Protein AF-A0AA39C7Q5-F1 (afdb_monomer)

Sequence (151 aa):
MAWGSLQQSSHVDDSNNHLGFDYPIVENNNNSVDTRLSSEEYQYPYCIKNSSDVFLMNLAQFFLKLEFKFSLSASTVQYIATEISKMTQKNEEILKQNLSMHLEQCSISADVIKDIIDASLENNLFNNIENTLGTSFRRRNFFEKNFPYVN

Solvent-accessible surface area (backbone atoms only — not comparable to full-atom values): 9855 Å² total; per-residue (Å²): 134,84,92,84,88,83,84,90,83,92,83,82,85,85,77,85,85,90,80,89,76,90,72,86,82,80,78,89,77,91,85,88,80,87,89,78,79,84,78,77,74,80,77,67,91,68,81,82,82,49,72,54,55,52,50,51,50,52,53,49,52,48,56,50,42,42,40,68,76,65,67,40,52,70,69,56,52,40,51,51,50,47,52,53,54,50,52,51,54,53,50,50,52,53,49,51,50,55,51,47,56,52,42,50,74,69,71,51,54,70,69,60,50,49,52,53,51,52,64,73,50,72,78,49,68,66,75,52,40,62,82,47,49,50,40,69,68,38,36,49,56,47,41,59,73,75,38,80,84,72,126

Radius of gyration: 29.21 Å; Cα contacts (8 Å, |Δi|>4): 57; chains: 1; bounding box: 88×45×60 Å

Secondary structure (DSSP, 8-state):
--------------------------------------------S-----HHHHHHHHHHHHHHHHHHTS---HHHHHHHHHHHHHHHHHHHHHHHHHHHHHHHHTT--HHHHHHHHHHHHTT-TTTTHHHHHSSHHHHHHHHHHH-TT--

Organism: Microctonus hyperodae (NCBI:txid165561)

Mean predicted aligned error: 16.04 Å

Foldseek 3Di:
DDDDDDDDDDDDDPDDDDDDDDDDDDDDDDDDDDDDDPPPPPPDVDPCPDPLVVVLVVVLVVLVCCCPVVVDDLVVSLVVLQVVLVVVVVVLVVVLVVQLVVVVVVVDDPVVSVVVSCVVCVPPSSPCCCVQPNHSVSSVVNCVVPPVPPD

pLDDT: mean 73.43, std 24.2, range [32.12, 97.44]

Structure (mmCIF, N/CA/C/O backbone):
data_AF-A0AA39C7Q5-F1
#
_entry.id   AF-A0AA39C7Q5-F1
#
loop_
_atom_site.group_PDB
_atom_site.id
_atom_site.type_symbol
_atom_site.label_atom_id
_atom_site.label_alt_id
_atom_site.label_comp_id
_atom_site.label_asym_id
_atom_site.label_entity_id
_atom_site.label_seq_id
_atom_site.pdbx_PDB_ins_code
_atom_site.Cartn_x
_atom_site.Cartn_y
_atom_site.Cartn_z
_atom_site.occupancy
_atom_site.B_iso_or_equiv
_atom_site.auth_seq_id
_atom_site.auth_comp_id
_atom_site.auth_asym_id
_atom_site.auth_atom_id
_atom_site.pdbx_PDB_model_num
ATOM 1 N N . MET A 1 1 ? 72.488 8.233 1.740 1.00 35.28 1 MET A N 1
ATOM 2 C CA . MET A 1 1 ? 73.287 7.648 2.840 1.00 35.28 1 MET A CA 1
ATOM 3 C C . MET A 1 1 ? 73.066 8.484 4.093 1.00 35.28 1 MET A C 1
ATOM 5 O O . MET A 1 1 ? 73.001 9.693 3.937 1.00 35.28 1 MET A O 1
ATOM 9 N N . ALA A 1 2 ? 73.000 7.822 5.259 1.00 32.56 2 ALA A N 1
ATOM 10 C CA . ALA A 1 2 ? 72.988 8.344 6.644 1.00 32.56 2 ALA A CA 1
ATOM 11 C C . ALA A 1 2 ? 71.757 9.183 7.064 1.00 32.56 2 ALA A C 1
ATOM 13 O O . ALA A 1 2 ? 71.496 10.226 6.484 1.00 32.56 2 ALA A O 1
ATOM 14 N N . TRP A 1 3 ? 70.846 8.679 7.911 1.00 35.97 3 TRP A N 1
AT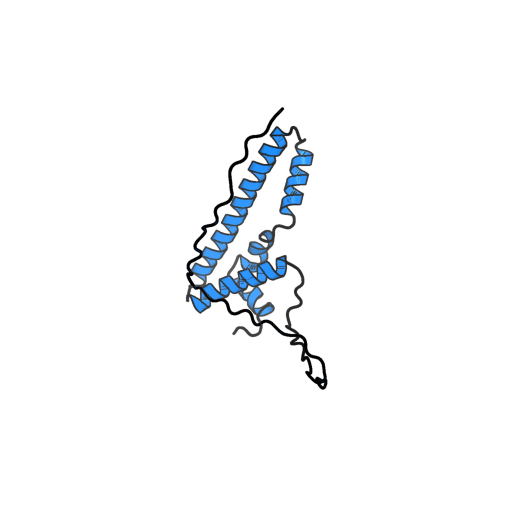OM 15 C CA . TRP A 1 3 ? 70.921 8.390 9.366 1.00 35.97 3 TRP A CA 1
ATOM 16 C C . TRP A 1 3 ? 71.069 9.643 10.241 1.00 35.97 3 TRP A C 1
ATOM 18 O O . TRP A 1 3 ? 72.119 10.276 10.259 1.00 35.97 3 TRP A O 1
ATOM 28 N N . GLY A 1 4 ? 70.025 9.923 11.027 1.00 32.28 4 GLY A N 1
ATOM 29 C CA . GLY A 1 4 ? 70.021 10.861 12.148 1.00 32.28 4 GLY A CA 1
ATOM 30 C C . GLY A 1 4 ? 68.918 10.473 13.136 1.00 32.28 4 GLY A C 1
ATOM 31 O O . GLY A 1 4 ? 67.756 10.804 12.928 1.00 32.28 4 GLY A O 1
ATOM 32 N N . SER A 1 5 ? 69.286 9.700 14.159 1.00 43.12 5 SER A N 1
ATOM 33 C CA . SER A 1 5 ? 68.426 9.222 15.251 1.00 43.12 5 SER A CA 1
ATOM 34 C C . SER A 1 5 ? 68.126 10.316 16.278 1.00 43.12 5 SER A C 1
ATOM 36 O O . SER A 1 5 ? 69.028 11.082 16.603 1.00 43.12 5 SER A O 1
ATOM 38 N N . LEU A 1 6 ? 66.938 10.296 16.900 1.00 35.78 6 LEU A N 1
ATOM 39 C CA . LEU A 1 6 ? 66.727 10.850 18.247 1.00 35.78 6 LEU A CA 1
ATOM 40 C C . LEU A 1 6 ? 65.522 10.202 18.967 1.00 35.78 6 LEU A C 1
ATOM 42 O O . LEU A 1 6 ? 64.371 10.441 18.634 1.00 35.78 6 LEU A O 1
ATOM 46 N N . GLN A 1 7 ? 65.888 9.333 19.916 1.00 37.75 7 GLN A N 1
ATOM 47 C CA . GLN A 1 7 ? 65.357 9.056 21.264 1.00 37.75 7 GLN A CA 1
ATOM 48 C C . GLN A 1 7 ? 63.847 8.923 21.569 1.00 37.75 7 GLN A C 1
ATOM 50 O O . GLN A 1 7 ? 63.025 9.791 21.308 1.00 37.75 7 GLN A O 1
ATOM 55 N N . GLN A 1 8 ? 63.557 7.830 22.290 1.00 41.12 8 GLN A N 1
ATOM 56 C CA . GLN A 1 8 ? 62.356 7.556 23.086 1.00 41.12 8 GLN A CA 1
ATOM 57 C C . GLN A 1 8 ? 62.149 8.589 24.207 1.00 41.12 8 GLN A C 1
ATOM 59 O O . GLN A 1 8 ? 63.099 8.931 24.908 1.00 41.12 8 GLN A O 1
ATOM 64 N N . SER A 1 9 ? 60.894 8.961 24.466 1.00 34.66 9 SER A N 1
ATOM 65 C CA . SER A 1 9 ? 60.424 9.285 25.817 1.00 34.66 9 SER A CA 1
ATOM 66 C C . SER A 1 9 ? 58.923 9.018 25.929 1.00 34.66 9 SER A C 1
ATOM 68 O O . SER A 1 9 ? 58.120 9.495 25.131 1.00 34.66 9 SER A O 1
ATOM 70 N N . SER A 1 10 ? 58.585 8.185 26.903 1.00 38.56 10 SER A N 1
ATOM 71 C CA . SER A 1 10 ? 57.261 7.721 27.293 1.00 38.56 10 SER A CA 1
ATOM 72 C C . SER A 1 10 ? 56.551 8.735 28.190 1.00 38.56 10 SER A C 1
ATOM 74 O O . SER A 1 10 ? 57.035 8.999 29.291 1.00 38.56 10 SER A O 1
ATOM 76 N N . HIS A 1 11 ? 55.375 9.217 27.792 1.00 32.31 11 HIS A N 1
ATOM 77 C CA . HIS A 1 11 ? 54.359 9.681 28.741 1.00 32.31 11 HIS A CA 1
ATOM 78 C C . HIS A 1 11 ? 52.996 9.763 28.051 1.00 32.31 11 HIS A C 1
ATOM 80 O O . HIS A 1 11 ? 52.728 10.687 27.288 1.00 32.31 11 HIS A O 1
ATOM 86 N N . VAL A 1 12 ? 52.146 8.773 28.309 1.00 35.69 12 VAL A N 1
ATOM 87 C CA . VAL A 1 12 ? 50.697 8.939 28.207 1.00 35.69 12 VAL A CA 1
ATOM 88 C C . VAL A 1 12 ? 50.155 8.505 29.559 1.00 35.69 12 VAL A C 1
ATOM 90 O O . VAL A 1 12 ? 50.161 7.322 29.893 1.00 35.69 12 VAL A O 1
ATOM 93 N N . ASP A 1 13 ? 49.805 9.506 30.360 1.00 33.44 13 ASP A N 1
ATOM 94 C CA . ASP A 1 13 ? 49.042 9.361 31.590 1.00 33.44 13 ASP A CA 1
ATOM 95 C C . ASP A 1 13 ? 47.607 8.961 31.228 1.00 33.44 13 ASP A C 1
ATOM 97 O O . ASP A 1 13 ? 46.779 9.809 30.894 1.00 33.44 13 ASP A O 1
ATOM 101 N N . ASP A 1 14 ? 47.300 7.669 31.320 1.00 34.44 14 ASP A N 1
ATOM 102 C CA . ASP A 1 14 ? 45.920 7.186 31.337 1.00 34.44 14 ASP A CA 1
ATOM 103 C C . ASP A 1 14 ? 45.382 7.275 32.769 1.00 34.44 14 ASP A C 1
ATOM 105 O O . ASP A 1 14 ? 45.460 6.342 33.570 1.00 34.44 14 ASP A O 1
ATOM 109 N N . SER A 1 15 ? 44.828 8.440 33.103 1.00 38.41 15 SER A N 1
ATOM 110 C CA . SER A 1 15 ? 43.980 8.609 34.282 1.00 38.41 15 SER A CA 1
ATOM 111 C C . SER A 1 15 ? 42.513 8.405 33.906 1.00 38.41 15 SER A C 1
ATOM 113 O O . SER A 1 15 ? 41.870 9.283 33.341 1.00 38.41 15 SER A O 1
ATOM 115 N N . ASN A 1 16 ? 42.022 7.211 34.245 1.00 34.06 16 ASN A N 1
ATOM 116 C CA . ASN A 1 16 ? 40.662 6.853 34.651 1.00 34.06 16 ASN A CA 1
ATOM 117 C C . ASN A 1 16 ? 39.544 7.886 34.416 1.00 34.06 16 ASN A C 1
ATOM 119 O O . ASN A 1 16 ? 39.445 8.882 35.134 1.00 34.06 16 ASN A O 1
ATOM 123 N N . ASN A 1 17 ? 38.543 7.497 33.618 1.00 34.19 17 ASN A N 1
ATOM 124 C CA . ASN A 1 17 ? 37.177 7.645 34.106 1.00 34.19 17 ASN A CA 1
ATOM 125 C C . ASN A 1 17 ? 36.286 6.451 33.748 1.00 34.19 17 ASN A C 1
ATOM 127 O O . ASN A 1 17 ? 36.207 5.978 32.618 1.00 34.19 17 ASN A O 1
ATOM 131 N N . HIS A 1 18 ? 35.669 5.976 34.814 1.00 39.09 18 HIS A N 1
ATOM 132 C CA . HIS A 1 18 ? 34.953 4.740 35.043 1.00 39.09 18 HIS A CA 1
ATOM 133 C C . HIS A 1 18 ? 33.517 4.820 34.509 1.00 39.09 18 HIS A C 1
ATOM 135 O O . HIS A 1 18 ? 32.733 5.639 34.980 1.00 39.09 18 HIS A O 1
ATOM 141 N N . LEU A 1 19 ? 33.150 3.934 33.581 1.00 36.91 19 LEU A N 1
ATOM 142 C CA . LEU A 1 19 ? 31.762 3.513 33.376 1.00 36.91 19 LEU A CA 1
ATOM 143 C C . LEU A 1 19 ? 31.759 1.990 33.232 1.00 36.91 19 LEU A C 1
ATOM 145 O O . LEU A 1 19 ? 32.139 1.441 32.201 1.00 36.91 19 LEU A O 1
ATOM 149 N N . GLY A 1 20 ? 31.417 1.328 34.337 1.00 34.75 20 GLY A N 1
ATOM 150 C CA . GLY A 1 20 ? 31.402 -0.120 34.468 1.00 34.75 20 GLY A CA 1
ATOM 151 C C . GLY A 1 20 ? 30.349 -0.777 33.581 1.00 34.75 20 GLY A C 1
ATOM 152 O O . GLY A 1 20 ? 29.167 -0.446 33.639 1.00 34.75 20 GLY A O 1
ATOM 153 N N . PHE A 1 21 ? 30.800 -1.758 32.810 1.00 34.78 21 PHE A N 1
ATOM 154 C CA . PHE A 1 21 ? 29.986 -2.883 32.379 1.00 34.78 21 PHE A CA 1
ATOM 155 C C . PHE A 1 21 ? 30.730 -4.139 32.826 1.00 34.78 21 PHE A C 1
ATOM 157 O O . PHE A 1 21 ? 31.693 -4.561 32.188 1.00 34.78 21 PHE A O 1
ATOM 164 N N . ASP A 1 22 ? 30.318 -4.683 33.970 1.00 36.62 22 ASP A N 1
ATOM 165 C CA . ASP A 1 22 ? 30.821 -5.950 34.489 1.00 36.62 22 ASP A CA 1
ATOM 166 C C . ASP A 1 22 ? 30.348 -7.083 33.574 1.00 36.62 22 ASP A C 1
ATOM 168 O O . ASP A 1 22 ? 29.200 -7.526 33.636 1.00 36.62 22 ASP A O 1
ATOM 172 N N . TYR A 1 23 ? 31.237 -7.555 32.703 1.00 38.53 23 TYR A N 1
ATOM 173 C CA . TYR A 1 23 ? 31.062 -8.841 32.041 1.00 38.53 23 TYR A CA 1
ATOM 174 C C . TYR A 1 23 ? 31.675 -9.926 32.932 1.00 38.53 23 TYR A C 1
ATOM 176 O O . TYR A 1 23 ? 32.871 -9.853 33.229 1.00 38.53 23 TYR A O 1
ATOM 184 N N . PRO A 1 24 ? 30.910 -10.942 33.368 1.00 40.69 24 PRO A N 1
ATOM 185 C CA . PRO A 1 24 ? 31.478 -12.034 34.139 1.00 40.69 24 PRO A CA 1
ATOM 186 C C . PRO A 1 24 ? 32.390 -12.885 33.246 1.00 40.69 24 PRO A C 1
ATOM 188 O O . PRO A 1 24 ? 31.959 -13.458 32.245 1.00 40.69 24 PRO A O 1
ATOM 191 N N . ILE A 1 25 ? 33.662 -12.975 33.638 1.00 42.06 25 ILE A N 1
ATOM 192 C CA . ILE A 1 25 ? 34.617 -13.962 33.131 1.00 42.06 25 ILE A CA 1
ATOM 193 C C . ILE A 1 25 ? 34.179 -15.318 33.691 1.00 42.06 25 ILE A C 1
ATOM 195 O O . ILE A 1 25 ? 34.286 -15.557 34.892 1.00 42.06 25 ILE A O 1
ATOM 199 N N . VAL A 1 26 ? 33.657 -16.202 32.840 1.00 42.78 26 VAL A N 1
ATOM 200 C CA . VAL A 1 26 ? 33.362 -17.583 33.241 1.00 42.78 26 VAL A CA 1
ATOM 201 C C . VAL A 1 26 ? 34.625 -18.411 33.031 1.00 42.78 26 VAL A C 1
ATOM 203 O O . VAL A 1 26 ? 34.938 -18.829 31.916 1.00 42.78 26 VAL A O 1
ATOM 206 N N . GLU A 1 27 ? 35.369 -18.610 34.118 1.00 33.53 27 GLU A N 1
ATOM 207 C CA . GLU A 1 27 ? 36.431 -19.607 34.195 1.00 33.53 27 GLU A CA 1
ATOM 208 C C . GLU A 1 27 ? 35.848 -21.010 34.001 1.00 33.53 27 GLU A C 1
ATOM 210 O O . GLU A 1 27 ? 34.868 -21.414 34.628 1.00 33.53 27 GLU A O 1
ATOM 215 N N . ASN A 1 28 ? 36.476 -21.752 33.097 1.00 40.16 28 ASN A N 1
ATOM 216 C CA . ASN A 1 28 ? 36.129 -23.118 32.760 1.00 40.16 28 ASN A CA 1
ATOM 217 C C . ASN A 1 28 ? 36.588 -24.057 33.887 1.00 40.16 28 ASN A C 1
ATOM 219 O O . ASN A 1 28 ? 37.791 -24.236 34.072 1.00 40.16 28 ASN A O 1
ATOM 223 N N . ASN A 1 29 ? 35.655 -24.676 34.615 1.00 32.12 29 ASN A N 1
ATOM 224 C CA . ASN A 1 29 ? 35.966 -25.802 35.494 1.00 32.12 29 ASN A CA 1
ATOM 225 C C . ASN A 1 29 ? 34.902 -26.899 35.393 1.00 32.12 29 ASN A C 1
ATOM 227 O O . ASN A 1 29 ? 33.706 -26.682 35.570 1.00 32.12 29 ASN A O 1
ATOM 231 N N . ASN A 1 30 ? 35.394 -28.092 35.071 1.00 38.12 30 ASN A N 1
ATOM 232 C CA . ASN A 1 30 ? 34.637 -29.278 34.712 1.00 38.12 30 ASN A CA 1
ATOM 233 C C . ASN A 1 30 ? 33.941 -29.935 35.917 1.00 38.12 30 ASN A C 1
ATOM 235 O O . ASN A 1 30 ? 34.586 -30.205 36.928 1.00 38.12 30 ASN A O 1
ATOM 239 N N . ASN A 1 31 ? 32.682 -30.328 35.692 1.00 38.78 31 ASN A N 1
ATOM 240 C CA . ASN A 1 31 ? 32.073 -31.641 35.972 1.00 38.78 31 ASN A CA 1
ATOM 241 C C . ASN A 1 31 ? 30.784 -31.666 36.808 1.00 38.78 31 ASN A C 1
ATOM 243 O O . ASN A 1 31 ? 30.730 -31.255 37.961 1.00 38.78 31 ASN A O 1
ATOM 247 N N . SER A 1 32 ? 29.827 -32.380 36.200 1.00 48.72 32 SER A N 1
ATOM 248 C CA . SER A 1 32 ? 28.623 -33.012 36.745 1.00 48.72 32 SER A CA 1
ATOM 249 C C . SER A 1 32 ? 27.400 -32.117 36.939 1.00 48.72 32 SER A C 1
ATOM 251 O O . SER A 1 32 ? 27.126 -31.638 38.035 1.00 48.72 32 SER A O 1
ATOM 253 N N . VAL A 1 33 ? 26.595 -31.987 35.879 1.00 39.03 33 VAL A N 1
ATOM 254 C CA . VAL A 1 33 ? 25.196 -31.555 35.997 1.00 39.03 33 VAL A CA 1
ATOM 255 C C . VAL A 1 33 ? 24.295 -32.691 35.534 1.00 39.03 33 VAL A C 1
ATOM 257 O O . VAL A 1 33 ? 24.272 -33.061 34.359 1.00 39.03 33 VAL A O 1
ATOM 260 N N . ASP A 1 34 ? 23.580 -33.246 36.509 1.00 35.56 34 ASP A N 1
ATOM 261 C CA . ASP A 1 34 ? 22.484 -34.183 36.328 1.00 35.56 34 ASP A CA 1
ATOM 262 C C . ASP A 1 34 ? 21.432 -33.578 35.394 1.00 35.56 34 ASP A C 1
ATOM 264 O O . ASP A 1 34 ? 20.958 -32.452 35.557 1.00 35.56 34 ASP A O 1
ATOM 268 N N . THR A 1 35 ? 21.093 -34.350 34.372 1.00 44.81 35 THR A N 1
ATOM 269 C CA . THR A 1 35 ? 20.160 -33.970 33.320 1.00 44.81 35 THR A CA 1
ATOM 270 C C . THR A 1 35 ? 18.737 -34.114 33.837 1.00 44.81 35 THR A C 1
ATOM 272 O O . THR A 1 35 ? 18.298 -35.237 34.073 1.00 44.81 35 THR A O 1
ATOM 275 N N . ARG A 1 36 ? 18.004 -32.999 33.962 1.00 43.88 36 ARG A N 1
ATOM 276 C CA . ARG A 1 36 ? 16.538 -32.920 33.789 1.00 43.88 36 ARG A CA 1
ATOM 277 C C . ARG A 1 36 ? 16.055 -31.466 33.880 1.00 43.88 36 ARG A C 1
ATOM 279 O O . ARG A 1 36 ? 15.517 -31.037 34.893 1.00 43.88 36 ARG A O 1
ATOM 286 N N . LEU A 1 37 ? 16.199 -30.721 32.785 1.00 39.09 37 LEU A N 1
ATOM 287 C CA . LEU A 1 37 ? 15.226 -29.682 32.449 1.00 39.09 37 LEU A CA 1
ATOM 288 C C . LEU A 1 37 ? 14.343 -30.257 31.344 1.00 39.09 37 LEU A C 1
ATOM 290 O O . LEU A 1 37 ? 14.795 -30.455 30.219 1.00 39.09 37 LEU A O 1
ATOM 294 N N . SER A 1 38 ? 13.096 -30.572 31.691 1.00 44.03 38 SER A N 1
ATOM 295 C CA . SER A 1 38 ? 12.042 -30.755 30.702 1.00 44.03 38 SER A CA 1
ATOM 296 C C . SER A 1 38 ? 11.837 -29.413 30.012 1.00 44.03 38 SER A C 1
ATOM 298 O O . SER A 1 38 ? 11.223 -28.507 30.573 1.00 44.03 38 SER A O 1
ATOM 300 N N . SER A 1 39 ? 12.403 -29.273 28.818 1.00 42.88 39 SER A N 1
ATOM 301 C CA . SER A 1 39 ? 12.064 -28.209 27.884 1.00 42.88 39 SER A CA 1
ATOM 302 C C . SER A 1 39 ? 10.632 -28.445 27.418 1.00 42.88 39 SER A C 1
ATOM 304 O O . SER A 1 39 ? 10.397 -29.107 26.410 1.00 42.88 39 SER A O 1
ATOM 306 N N . GLU A 1 40 ? 9.656 -27.956 28.175 1.00 41.94 40 GLU A N 1
ATOM 307 C CA . GLU A 1 40 ? 8.343 -27.693 27.600 1.00 41.94 40 GLU A CA 1
ATOM 308 C C . GLU A 1 40 ? 8.538 -26.560 26.588 1.00 41.94 40 GLU A C 1
ATOM 310 O O . GLU A 1 40 ? 8.609 -25.379 26.930 1.00 41.94 40 GLU A O 1
ATOM 315 N N . GLU A 1 41 ? 8.733 -26.941 25.325 1.00 39.62 41 GLU A N 1
ATOM 316 C CA . GLU A 1 41 ? 8.631 -26.032 24.195 1.00 39.62 41 GLU A CA 1
ATOM 317 C C . GLU A 1 41 ? 7.225 -25.431 24.224 1.00 39.62 41 GLU A C 1
ATOM 319 O O . GLU A 1 41 ? 6.238 -26.087 23.889 1.00 39.62 41 GLU A O 1
ATOM 324 N N . TYR A 1 42 ? 7.118 -24.173 24.651 1.00 40.31 42 TYR A N 1
ATOM 325 C CA . TYR A 1 42 ? 5.907 -23.393 24.448 1.00 40.31 42 TYR A CA 1
ATOM 326 C C . TYR A 1 42 ? 5.684 -23.264 22.942 1.00 40.31 42 TYR A C 1
ATOM 328 O O . TYR A 1 42 ? 6.255 -22.402 22.271 1.00 40.31 42 TYR A O 1
ATOM 336 N N . GLN A 1 43 ? 4.855 -24.151 22.403 1.00 37.88 43 GLN A N 1
ATOM 337 C CA . GLN A 1 43 ? 4.388 -24.083 21.034 1.00 37.88 43 GLN A CA 1
ATOM 338 C C . GLN A 1 43 ? 3.459 -22.871 20.916 1.00 37.88 43 GLN A C 1
ATOM 340 O O . GLN A 1 43 ? 2.263 -22.942 21.196 1.00 37.88 43 GLN A O 1
ATOM 345 N N . TYR A 1 44 ? 4.026 -21.724 20.535 1.00 45.28 44 TYR A N 1
ATOM 346 C CA . TYR A 1 44 ? 3.242 -20.556 20.154 1.00 45.28 44 TYR A CA 1
ATOM 347 C C . TYR A 1 44 ? 2.280 -20.963 19.023 1.00 45.28 44 TYR A C 1
ATOM 349 O O . TYR A 1 44 ? 2.730 -21.518 18.019 1.00 45.28 44 TYR A O 1
ATOM 357 N N . PRO A 1 45 ? 0.968 -20.680 19.123 1.00 51.59 45 PRO A N 1
ATOM 358 C CA . PRO A 1 45 ? -0.020 -21.154 18.150 1.00 51.59 45 PRO A CA 1
ATOM 359 C C . PRO A 1 45 ? 0.072 -20.450 16.783 1.00 51.59 45 PRO A C 1
ATOM 361 O O . PRO A 1 45 ? -0.733 -20.717 15.893 1.00 51.59 45 PRO A O 1
ATOM 364 N N . TYR A 1 46 ? 1.053 -19.568 16.576 1.00 55.47 46 TYR A N 1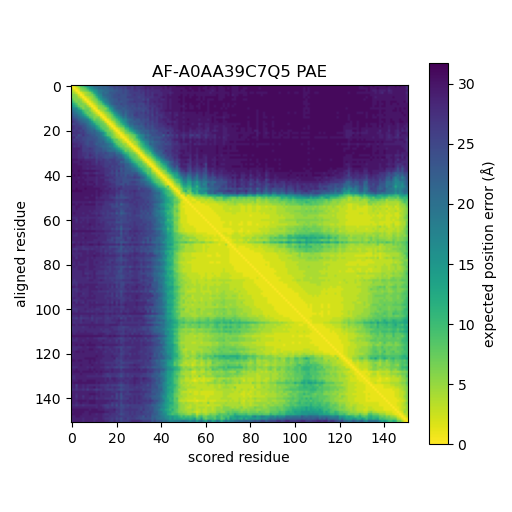
ATOM 365 C CA . TYR A 1 46 ? 1.261 -18.888 15.305 1.00 55.47 46 TYR A CA 1
ATOM 366 C C . TYR A 1 46 ? 2.302 -19.630 14.482 1.00 55.47 46 TYR A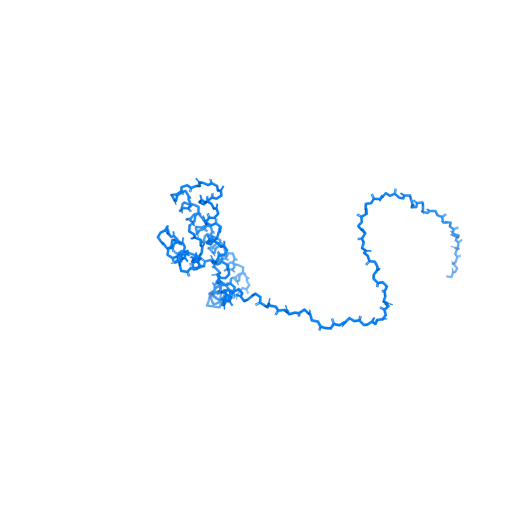 C 1
ATOM 368 O O . TYR A 1 46 ? 3.507 -19.458 14.647 1.00 55.47 46 TYR A O 1
ATOM 376 N N . CYS A 1 47 ? 1.818 -20.425 13.533 1.00 51.84 47 CYS A N 1
ATOM 377 C CA . CYS A 1 47 ? 2.615 -20.801 12.377 1.00 51.84 47 CYS A CA 1
ATOM 378 C C . CYS A 1 47 ? 2.971 -19.504 11.626 1.00 51.84 47 CYS A C 1
ATOM 380 O O . CYS A 1 47 ? 2.125 -18.933 10.938 1.00 51.84 47 CYS A O 1
ATOM 382 N N . ILE A 1 48 ? 4.191 -18.995 11.821 1.00 54.69 48 ILE A N 1
ATOM 383 C CA . ILE A 1 48 ? 4.740 -17.870 11.058 1.00 54.69 48 ILE A CA 1
ATOM 384 C C . ILE A 1 48 ? 4.877 -18.350 9.610 1.00 54.69 48 ILE A C 1
ATOM 386 O O . ILE A 1 48 ? 5.769 -19.136 9.300 1.00 54.69 48 ILE A O 1
ATOM 390 N N . LYS A 1 49 ? 3.944 -17.945 8.742 1.00 64.00 49 LYS A N 1
ATOM 391 C CA . LYS A 1 49 ? 3.822 -18.482 7.378 1.00 64.00 49 LYS A CA 1
ATOM 392 C C . LYS A 1 49 ? 4.679 -17.741 6.344 1.00 64.00 49 LYS A C 1
ATOM 394 O O . LYS A 1 49 ? 5.163 -18.399 5.431 1.00 64.00 49 LYS A O 1
ATOM 399 N N . ASN A 1 50 ? 4.950 -16.438 6.507 1.00 74.75 50 ASN A N 1
ATOM 400 C CA . ASN A 1 50 ? 6.013 -15.683 5.813 1.00 74.75 50 ASN A CA 1
ATOM 401 C C . ASN A 1 50 ? 6.214 -14.274 6.440 1.00 74.75 50 ASN A C 1
ATOM 403 O O . ASN A 1 50 ? 5.513 -13.889 7.378 1.00 74.75 50 ASN A O 1
ATOM 407 N N . SER A 1 51 ? 7.159 -13.481 5.915 1.00 77.56 51 SER A N 1
ATOM 408 C CA . SER A 1 51 ? 7.447 -12.102 6.358 1.00 77.56 51 SER A CA 1
ATOM 409 C C . SER A 1 51 ? 6.293 -11.106 6.150 1.00 77.56 51 SER A C 1
ATOM 411 O O . SER A 1 51 ? 6.122 -10.201 6.968 1.00 77.56 51 SER A O 1
ATOM 413 N N . SER A 1 52 ? 5.475 -11.278 5.107 1.00 83.19 52 SER A N 1
ATOM 414 C CA . SER A 1 52 ? 4.267 -10.473 4.858 1.00 83.19 52 SER A CA 1
ATOM 415 C C . SER A 1 52 ? 3.205 -10.693 5.931 1.00 83.19 52 SER A C 1
ATOM 417 O O . SER A 1 52 ? 2.571 -9.733 6.369 1.00 83.19 52 SER A O 1
ATOM 419 N N . ASP A 1 53 ? 3.032 -11.927 6.396 1.00 84.44 53 ASP A N 1
ATOM 420 C CA . ASP A 1 53 ? 2.073 -12.247 7.450 1.00 84.44 53 ASP A CA 1
ATOM 421 C C . ASP A 1 53 ? 2.497 -11.616 8.776 1.00 84.44 53 ASP A C 1
ATOM 423 O O . ASP A 1 53 ? 1.676 -11.013 9.464 1.00 84.44 53 ASP A O 1
ATOM 427 N N . VAL A 1 54 ? 3.793 -11.673 9.107 1.00 87.12 54 VAL A N 1
ATOM 428 C CA . VAL A 1 54 ? 4.348 -11.010 10.300 1.00 87.12 54 VAL A CA 1
ATOM 429 C C . VAL A 1 54 ? 4.162 -9.497 10.221 1.00 87.12 54 VAL A C 1
ATOM 431 O O . VAL A 1 54 ? 3.755 -8.874 11.203 1.00 87.12 54 VAL A O 1
ATOM 434 N N . PHE A 1 55 ? 4.423 -8.897 9.058 1.00 90.19 55 PHE A N 1
ATOM 435 C CA . PHE A 1 55 ? 4.216 -7.468 8.845 1.00 90.19 55 PHE A CA 1
ATOM 436 C C .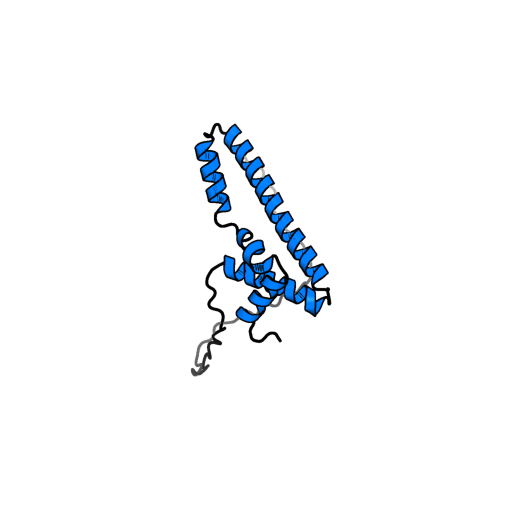 PHE A 1 55 ? 2.752 -7.064 9.067 1.00 90.19 55 PHE A C 1
ATOM 438 O O . PHE A 1 55 ? 2.479 -6.155 9.856 1.00 90.19 55 PHE A O 1
ATOM 445 N N . LEU A 1 56 ? 1.808 -7.772 8.436 1.00 89.94 56 LEU A N 1
ATOM 446 C CA . LEU A 1 56 ? 0.377 -7.517 8.609 1.00 89.94 56 LEU A CA 1
ATOM 447 C C . LEU A 1 56 ? -0.057 -7.715 10.061 1.00 89.94 56 LEU A C 1
ATOM 449 O O . LEU A 1 56 ? -0.804 -6.892 10.586 1.00 89.94 56 LEU A O 1
ATOM 453 N N . MET A 1 57 ? 0.449 -8.751 10.732 1.00 90.06 57 MET A N 1
ATOM 454 C CA . MET A 1 57 ? 0.166 -9.020 12.142 1.00 90.06 57 MET A CA 1
ATOM 455 C C . MET A 1 57 ? 0.618 -7.861 13.035 1.00 90.06 57 MET A C 1
ATOM 457 O O . MET A 1 57 ? -0.146 -7.381 13.873 1.00 90.06 57 MET A O 1
ATOM 461 N N . ASN A 1 58 ? 1.837 -7.365 12.822 1.00 92.12 58 ASN A N 1
ATOM 462 C CA . ASN A 1 58 ? 2.392 -6.247 13.582 1.00 92.12 58 ASN A CA 1
ATOM 463 C C . ASN A 1 58 ? 1.619 -4.950 13.333 1.00 92.12 58 ASN A C 1
ATOM 465 O O . ASN A 1 58 ? 1.331 -4.210 14.276 1.00 92.12 58 ASN A O 1
ATOM 469 N N . LEU A 1 59 ? 1.240 -4.684 12.082 1.00 93.06 59 LEU A N 1
ATOM 470 C CA . LEU A 1 59 ? 0.448 -3.508 11.738 1.00 93.06 59 LEU A CA 1
ATOM 471 C C . LEU A 1 59 ? -0.962 -3.583 12.340 1.00 93.06 59 LEU A C 1
ATOM 473 O O . LEU A 1 59 ? -1.474 -2.600 12.874 1.00 93.06 59 LEU A O 1
ATOM 477 N N . ALA A 1 60 ? -1.569 -4.767 12.325 1.00 91.69 60 ALA A N 1
ATOM 478 C CA . ALA A 1 60 ? -2.843 -5.018 12.974 1.00 91.69 60 ALA A CA 1
ATOM 479 C C . ALA A 1 60 ? -2.731 -4.763 14.494 1.00 91.69 60 ALA A C 1
ATOM 481 O O . ALA A 1 60 ? -3.517 -3.996 15.051 1.00 91.69 60 ALA A O 1
ATOM 482 N N . GLN A 1 61 ? -1.712 -5.313 15.164 1.00 91.69 61 GLN A N 1
ATOM 483 C CA . GLN A 1 61 ? -1.458 -5.043 16.586 1.00 91.69 61 GLN A CA 1
ATOM 484 C C . GLN A 1 61 ? -1.208 -3.562 16.877 1.00 91.69 61 GLN A C 1
ATOM 486 O O . GLN A 1 61 ? -1.576 -3.075 17.945 1.00 91.69 61 GLN A O 1
ATOM 491 N N . PHE A 1 62 ? -0.575 -2.833 15.958 1.00 94.19 62 PHE A N 1
ATOM 492 C CA . PHE A 1 62 ? -0.413 -1.391 16.082 1.00 94.19 62 PHE A CA 1
ATOM 493 C C . PHE A 1 62 ? -1.771 -0.681 16.096 1.00 94.19 62 PHE A C 1
ATOM 495 O O . PHE A 1 62 ? -2.031 0.086 17.022 1.00 94.19 62 PHE A O 1
ATOM 502 N N . PHE A 1 63 ? -2.669 -0.992 15.155 1.00 93.25 63 PHE A N 1
ATOM 503 C CA . PHE A 1 63 ? -4.026 -0.433 15.153 1.00 93.25 63 PHE A CA 1
ATOM 504 C C . PHE A 1 63 ? -4.804 -0.787 16.422 1.00 93.25 63 PHE A C 1
ATOM 506 O O . PHE A 1 63 ? -5.453 0.079 17.001 1.00 93.25 63 PHE A O 1
ATOM 513 N N . LEU A 1 64 ? -4.665 -2.018 16.911 1.00 90.94 64 LEU A N 1
ATOM 514 C CA . LEU A 1 64 ? -5.261 -2.441 18.174 1.00 90.94 64 LEU A CA 1
ATOM 515 C C . LEU A 1 64 ? -4.728 -1.611 19.357 1.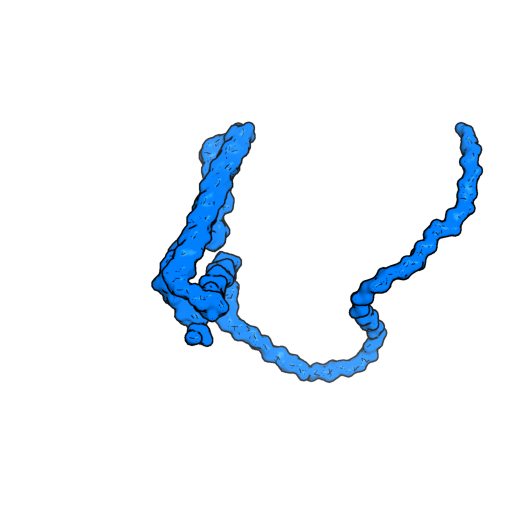00 90.94 64 LEU A C 1
ATOM 517 O O . LEU A 1 64 ? -5.490 -1.106 20.177 1.00 90.94 64 LEU A O 1
ATOM 521 N N . LYS A 1 65 ? -3.411 -1.395 19.429 1.00 92.44 65 LYS A N 1
ATOM 522 C CA . LYS A 1 65 ? -2.800 -0.550 20.467 1.00 92.44 65 LYS A CA 1
ATOM 523 C C . LYS A 1 65 ? -3.297 0.894 20.390 1.00 92.44 65 LYS A C 1
ATOM 525 O O . LYS A 1 65 ? -3.465 1.509 21.438 1.00 92.44 65 LYS A O 1
ATOM 530 N N . LEU A 1 66 ? -3.549 1.435 19.198 1.00 92.88 66 LEU A N 1
ATOM 531 C CA . LEU A 1 66 ? -4.149 2.764 19.048 1.00 92.88 66 LEU A CA 1
ATOM 532 C C . LEU A 1 66 ? -5.542 2.845 19.685 1.00 92.88 66 LEU A C 1
ATOM 534 O O . LEU A 1 66 ? -5.823 3.805 20.402 1.00 92.88 66 LEU A O 1
ATOM 538 N N . GLU A 1 67 ? -6.380 1.830 19.479 1.00 88.69 67 GLU A N 1
ATOM 539 C CA . GLU A 1 67 ? -7.727 1.784 20.060 1.00 88.69 67 GLU A CA 1
ATOM 540 C C . GLU A 1 67 ? -7.681 1.611 21.586 1.00 88.69 67 GLU A C 1
ATOM 542 O O . GLU A 1 67 ? -8.328 2.366 22.304 1.00 88.69 67 GLU A O 1
ATOM 547 N N . PHE A 1 68 ? -6.877 0.675 22.101 1.00 88.19 68 PHE A N 1
ATOM 548 C CA . PHE A 1 68 ? -6.923 0.299 23.521 1.00 88.19 68 PHE A CA 1
ATOM 549 C C . PHE A 1 68 ? -5.960 1.070 24.424 1.00 88.19 68 PHE A C 1
ATOM 551 O O . PHE A 1 68 ? -6.328 1.465 25.527 1.00 88.19 68 PHE A O 1
ATOM 558 N N . LYS A 1 69 ? -4.711 1.282 23.994 1.00 89.94 69 LYS A N 1
ATOM 559 C CA . LYS A 1 69 ? -3.701 1.963 24.824 1.00 89.94 69 LYS A CA 1
ATOM 560 C C . LYS A 1 69 ? -3.866 3.478 24.783 1.00 89.94 69 LYS A C 1
ATOM 562 O O . LYS A 1 69 ? -3.599 4.146 25.776 1.00 89.94 69 LYS A O 1
ATOM 567 N N . PHE A 1 70 ? -4.261 4.010 23.631 1.00 89.50 70 PHE A N 1
ATOM 568 C CA . PHE A 1 70 ? -4.407 5.450 23.416 1.00 89.50 70 PHE A CA 1
ATOM 569 C C . PHE A 1 70 ? -5.873 5.904 23.377 1.00 89.50 70 PHE A C 1
ATOM 571 O O . PHE A 1 70 ? -6.126 7.088 23.167 1.00 89.50 70 PHE A O 1
ATOM 578 N N . SER A 1 71 ? -6.826 4.989 23.599 1.00 92.06 71 SER A N 1
ATOM 579 C CA . SER A 1 71 ? -8.270 5.261 23.634 1.00 92.06 71 SER A CA 1
ATOM 580 C C . SER A 1 71 ? -8.784 6.013 22.401 1.00 92.06 71 SER A C 1
ATOM 582 O O . SER A 1 71 ? -9.704 6.830 22.499 1.00 92.06 71 SER A O 1
ATOM 584 N N . LEU A 1 72 ? -8.173 5.784 21.233 1.00 94.19 72 LEU A N 1
ATOM 585 C CA . LEU A 1 72 ? -8.583 6.448 20.000 1.00 94.19 72 LEU A CA 1
ATOM 586 C C . LEU A 1 72 ? -9.878 5.834 19.472 1.00 94.19 72 LEU A C 1
ATOM 588 O O . LEU A 1 72 ? -10.058 4.618 19.465 1.00 94.19 72 LEU A O 1
ATOM 592 N N . SER A 1 73 ? -10.775 6.683 18.969 1.00 92.62 73 SER A N 1
ATOM 593 C CA . SER A 1 73 ? -11.992 6.207 18.318 1.00 92.62 73 SER A CA 1
ATOM 594 C C . SER A 1 73 ? -11.662 5.394 17.063 1.00 92.62 73 SER A C 1
ATOM 596 O O . SER A 1 73 ? -10.711 5.696 16.336 1.00 92.62 73 SER A O 1
ATOM 598 N N . ALA A 1 74 ? -12.522 4.430 16.727 1.00 88.50 74 ALA A N 1
ATOM 599 C CA . ALA A 1 74 ? -12.385 3.645 15.499 1.00 88.50 74 ALA A CA 1
ATOM 600 C C . ALA A 1 74 ? -12.326 4.523 14.231 1.00 88.50 74 ALA A C 1
ATOM 602 O O . ALA A 1 74 ? -11.662 4.163 13.261 1.00 88.50 74 ALA A O 1
ATOM 603 N N . SER A 1 75 ? -12.987 5.690 14.234 1.00 92.69 75 SER A N 1
ATOM 604 C CA . SER A 1 75 ? -12.900 6.675 13.146 1.00 92.69 75 SER A CA 1
ATOM 605 C C . SER A 1 75 ? -11.504 7.292 13.021 1.00 92.69 75 SER A C 1
ATOM 607 O O . SER A 1 75 ? -11.006 7.459 11.910 1.00 92.69 75 SER A O 1
ATOM 609 N N . THR A 1 76 ? -10.847 7.577 14.144 1.00 94.94 76 THR A N 1
ATOM 610 C CA . THR A 1 76 ? -9.483 8.119 14.172 1.00 94.94 76 THR A CA 1
ATOM 611 C C . THR A 1 76 ? -8.478 7.072 13.706 1.00 94.94 76 THR A C 1
ATOM 613 O O . THR A 1 76 ? -7.625 7.357 12.870 1.00 94.94 76 THR A O 1
ATOM 616 N N . VAL A 1 77 ? -8.613 5.829 14.174 1.00 94.06 77 VAL A N 1
ATOM 617 C CA . VAL A 1 77 ? -7.753 4.722 13.730 1.00 94.06 77 VAL A CA 1
ATOM 618 C C . VAL A 1 77 ? -7.962 4.419 12.248 1.00 94.06 77 VAL A C 1
ATOM 620 O O . VAL A 1 77 ? -6.995 4.179 11.529 1.00 94.06 77 VAL A O 1
ATOM 623 N N . GLN A 1 78 ? -9.199 4.513 11.754 1.00 93.06 78 GLN A N 1
ATOM 624 C CA . GLN A 1 78 ? -9.489 4.415 10.324 1.00 93.06 78 GLN A CA 1
ATOM 625 C C . GLN A 1 78 ? -8.792 5.514 9.515 1.00 93.06 78 GLN A C 1
ATOM 627 O O . GLN A 1 78 ? -8.228 5.223 8.460 1.00 93.06 78 GLN A O 1
ATOM 632 N N . TYR A 1 79 ? -8.813 6.758 9.996 1.00 94.75 79 TYR A N 1
ATOM 633 C CA . TYR A 1 79 ? -8.102 7.858 9.349 1.00 94.75 79 TYR A CA 1
ATOM 634 C C . TYR A 1 79 ? -6.592 7.586 9.289 1.00 94.75 79 TYR A C 1
ATOM 636 O O . TYR A 1 79 ? -6.001 7.669 8.217 1.00 94.75 79 TYR A O 1
ATOM 644 N N . ILE A 1 80 ? -5.987 7.154 10.400 1.00 94.50 80 ILE A N 1
ATOM 645 C CA . ILE A 1 80 ? -4.560 6.797 10.457 1.00 94.50 80 ILE A CA 1
ATOM 646 C C . ILE A 1 80 ? -4.230 5.667 9.475 1.00 94.50 80 ILE A C 1
ATOM 648 O O . ILE A 1 80 ? -3.273 5.780 8.714 1.00 94.50 80 ILE A O 1
ATOM 652 N N . ALA A 1 81 ? -5.029 4.596 9.454 1.00 92.25 81 ALA A N 1
ATOM 653 C CA . ALA A 1 81 ? -4.842 3.492 8.514 1.00 92.25 81 ALA A CA 1
ATOM 654 C C . ALA A 1 81 ? -4.894 3.975 7.055 1.00 92.25 81 ALA A C 1
ATOM 656 O O . ALA A 1 81 ? -4.072 3.568 6.239 1.00 92.25 81 ALA A O 1
ATOM 657 N N . THR A 1 82 ? -5.811 4.898 6.755 1.00 91.25 82 THR A N 1
ATOM 658 C CA . THR A 1 82 ? -5.960 5.492 5.420 1.00 91.25 82 THR A CA 1
ATOM 659 C C . THR A 1 82 ? -4.729 6.313 5.026 1.00 91.25 82 THR A C 1
ATOM 661 O O . THR A 1 82 ? -4.238 6.188 3.906 1.00 91.25 82 THR A O 1
ATOM 664 N N . GLU A 1 83 ? -4.201 7.137 5.933 1.00 94.06 83 GLU A N 1
ATOM 665 C CA . GLU A 1 83 ? -2.997 7.930 5.660 1.00 94.06 83 GLU A CA 1
ATOM 666 C C . GLU A 1 83 ? -1.750 7.052 5.485 1.00 94.06 83 GLU A C 1
ATOM 668 O O . GLU A 1 83 ? -0.926 7.334 4.617 1.00 94.06 83 GLU A O 1
ATOM 673 N N . ILE A 1 84 ? -1.641 5.943 6.226 1.00 92.31 84 ILE A N 1
ATOM 674 C CA . ILE A 1 84 ? -0.575 4.950 6.018 1.00 92.31 84 ILE A CA 1
ATOM 675 C C . ILE A 1 84 ? -0.682 4.332 4.617 1.00 92.31 84 ILE A C 1
ATOM 677 O O . ILE A 1 84 ? 0.319 4.304 3.903 1.00 92.31 84 ILE A O 1
ATOM 681 N N . SER A 1 85 ? -1.878 3.904 4.190 1.00 88.94 85 SER A N 1
ATOM 682 C CA . SER A 1 85 ? -2.089 3.376 2.831 1.00 88.94 85 SER A CA 1
ATOM 683 C C . SER A 1 85 ? -1.680 4.391 1.754 1.00 88.94 85 SER A C 1
ATOM 685 O O . SER A 1 85 ? -0.958 4.048 0.818 1.00 88.94 85 SER A O 1
ATOM 687 N N . LYS A 1 86 ? -2.087 5.659 1.901 1.00 90.06 86 LYS A N 1
ATOM 688 C CA . LYS A 1 86 ? -1.730 6.735 0.958 1.00 90.06 86 LYS A CA 1
ATOM 689 C C . LYS A 1 86 ? -0.230 7.007 0.918 1.00 90.06 86 LYS A C 1
ATOM 691 O O . LYS A 1 86 ? 0.320 7.229 -0.159 1.00 90.06 86 LYS A O 1
ATOM 696 N N . MET A 1 87 ? 0.431 7.010 2.076 1.00 91.94 87 MET A N 1
ATOM 697 C CA . MET A 1 87 ? 1.876 7.211 2.161 1.00 91.94 87 MET A CA 1
ATOM 698 C C . MET A 1 87 ? 2.615 6.144 1.354 1.00 91.94 87 MET A C 1
ATOM 700 O O . MET A 1 87 ? 3.519 6.479 0.591 1.00 91.94 87 MET A O 1
ATOM 704 N N . THR A 1 88 ? 2.208 4.880 1.471 1.00 88.88 88 THR A N 1
ATOM 705 C CA . THR A 1 88 ? 2.812 3.801 0.688 1.00 88.88 88 THR A CA 1
ATOM 706 C C . THR A 1 88 ? 2.590 3.995 -0.808 1.00 88.88 88 THR A C 1
ATOM 708 O O . THR A 1 88 ? 3.559 3.958 -1.559 1.00 88.88 88 THR A O 1
ATOM 711 N N . GLN A 1 89 ? 1.355 4.270 -1.238 1.00 88.81 89 GLN A N 1
ATOM 712 C CA . GLN A 1 89 ? 1.048 4.496 -2.658 1.00 88.81 89 GLN A CA 1
ATOM 713 C C . GLN A 1 89 ? 1.912 5.614 -3.247 1.00 88.81 89 GLN A C 1
ATOM 715 O O . GLN A 1 89 ? 2.541 5.445 -4.288 1.00 88.81 89 GLN A O 1
ATOM 720 N N . LYS A 1 90 ? 2.025 6.731 -2.524 1.00 92.25 90 LYS A N 1
ATOM 721 C CA . LYS A 1 90 ? 2.855 7.859 -2.944 1.00 92.25 90 LYS A CA 1
ATOM 722 C C . LYS A 1 90 ? 4.343 7.503 -2.996 1.00 92.25 90 LYS A C 1
ATOM 724 O O . LYS A 1 90 ? 5.045 7.935 -3.906 1.00 92.25 90 LYS A O 1
ATOM 729 N N . ASN A 1 91 ? 4.836 6.718 -2.039 1.00 90.69 91 ASN A N 1
ATOM 730 C CA . ASN A 1 91 ? 6.224 6.260 -2.045 1.00 90.69 91 ASN A CA 1
ATOM 731 C C . ASN A 1 91 ? 6.512 5.343 -3.241 1.00 90.69 91 ASN A C 1
ATOM 733 O O . ASN A 1 91 ? 7.565 5.478 -3.861 1.00 90.69 91 ASN A O 1
ATOM 737 N N . GLU A 1 92 ? 5.583 4.455 -3.598 1.00 91.12 92 GLU A N 1
ATOM 738 C CA . GLU A 1 92 ? 5.706 3.616 -4.792 1.00 91.12 92 GLU A CA 1
ATOM 739 C C . GLU A 1 92 ? 5.721 4.444 -6.075 1.00 91.12 92 GLU A C 1
ATOM 741 O O . GLU A 1 92 ? 6.548 4.193 -6.945 1.00 91.12 92 GLU A O 1
ATOM 746 N N . GLU A 1 93 ? 4.851 5.448 -6.198 1.00 92.94 93 GLU A N 1
ATOM 747 C CA . GLU A 1 93 ? 4.835 6.360 -7.350 1.00 92.94 93 GLU A CA 1
ATOM 748 C C . GLU A 1 93 ? 6.172 7.092 -7.512 1.00 92.94 93 GLU A C 1
ATOM 750 O O . GLU A 1 93 ? 6.748 7.105 -8.602 1.00 92.94 93 GLU A O 1
ATOM 755 N N . ILE A 1 94 ? 6.703 7.642 -6.416 1.00 94.44 94 ILE A N 1
ATOM 756 C CA . ILE A 1 94 ? 8.001 8.330 -6.408 1.00 94.44 94 ILE A CA 1
ATOM 757 C C . ILE A 1 94 ? 9.126 7.361 -6.788 1.00 94.44 94 ILE A C 1
ATOM 759 O O . ILE A 1 94 ? 9.994 7.708 -7.591 1.00 94.44 94 ILE A O 1
ATOM 763 N N . LEU A 1 95 ? 9.117 6.144 -6.236 1.00 92.69 95 LEU A N 1
ATOM 764 C CA . LEU A 1 95 ? 10.112 5.122 -6.548 1.00 92.69 95 LEU A CA 1
ATOM 765 C C . LEU A 1 95 ? 10.066 4.743 -8.033 1.00 92.69 95 LEU A C 1
ATOM 767 O O . LEU A 1 95 ? 11.105 4.768 -8.689 1.00 92.69 95 LEU A O 1
ATOM 771 N N . LYS A 1 96 ? 8.872 4.462 -8.573 1.00 94.75 96 LYS A N 1
ATOM 772 C CA . LYS A 1 96 ? 8.662 4.164 -9.999 1.00 94.75 96 LYS A CA 1
ATOM 773 C C . LYS A 1 96 ? 9.219 5.276 -10.875 1.00 94.75 96 LYS A C 1
ATOM 775 O O . LYS A 1 96 ? 9.968 4.994 -11.807 1.00 94.75 96 LYS A O 1
ATOM 780 N N . GLN A 1 97 ? 8.886 6.527 -10.565 1.00 96.56 97 GLN A N 1
ATOM 781 C CA . GLN A 1 97 ? 9.317 7.679 -11.348 1.00 96.56 97 GLN A CA 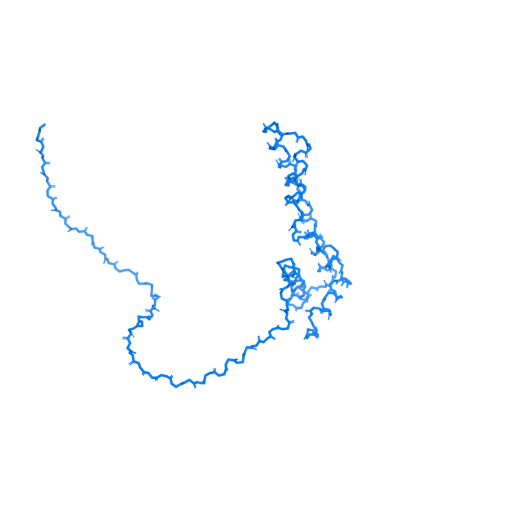1
ATOM 782 C C . GLN A 1 97 ? 10.840 7.848 -11.325 1.00 96.56 97 GLN A C 1
ATOM 784 O O . GLN A 1 97 ? 11.463 7.971 -12.379 1.00 96.56 97 GLN A O 1
ATOM 789 N N . ASN A 1 98 ? 11.448 7.815 -10.138 1.00 96.38 98 ASN A N 1
ATOM 790 C CA . ASN A 1 98 ? 12.890 7.998 -9.985 1.00 96.38 98 ASN A CA 1
ATOM 791 C C . ASN A 1 98 ? 13.680 6.859 -10.635 1.00 96.38 98 ASN A C 1
ATOM 793 O O . ASN A 1 98 ? 14.682 7.109 -11.304 1.00 96.38 98 ASN A O 1
ATOM 797 N N . LEU A 1 99 ? 13.215 5.620 -10.461 1.00 95.69 99 LEU A N 1
ATOM 798 C CA . LEU A 1 99 ? 13.848 4.448 -11.048 1.00 95.69 99 LEU A CA 1
ATOM 799 C C . LEU A 1 99 ? 13.729 4.466 -12.575 1.00 95.69 99 LEU A C 1
ATOM 801 O O . LEU A 1 99 ? 14.736 4.276 -13.249 1.00 95.69 99 LEU A O 1
ATOM 805 N N . SER A 1 100 ? 12.545 4.778 -13.117 1.00 96.62 100 SER A N 1
ATOM 806 C CA . SER A 1 100 ? 12.341 4.912 -14.569 1.00 96.62 100 SER A CA 1
ATOM 807 C C . SER A 1 100 ? 13.297 5.941 -15.159 1.00 96.62 100 SER A C 1
ATOM 809 O O . SER A 1 100 ? 14.074 5.620 -16.051 1.00 96.62 100 SER A O 1
ATOM 811 N N . MET A 1 101 ? 13.310 7.152 -14.593 1.00 97.25 101 MET A N 1
ATOM 812 C CA . MET A 1 101 ? 14.148 8.250 -15.073 1.00 97.25 101 MET A CA 1
ATOM 813 C C . MET A 1 101 ? 15.638 7.890 -15.044 1.00 97.25 101 MET A C 1
ATOM 815 O O . MET A 1 101 ? 16.378 8.224 -15.967 1.00 97.25 101 MET A O 1
ATOM 819 N N . HIS A 1 102 ? 16.095 7.201 -13.996 1.00 97.44 102 HIS A N 1
ATOM 820 C CA . HIS A 1 102 ? 17.489 6.782 -13.903 1.00 97.44 102 HIS A CA 1
ATOM 821 C C . HIS A 1 102 ? 17.847 5.713 -14.946 1.00 97.44 102 HIS A C 1
ATOM 823 O O . HIS A 1 102 ? 18.882 5.810 -15.602 1.00 97.44 102 HIS A O 1
ATOM 829 N N . LEU A 1 103 ? 16.985 4.714 -15.145 1.00 97.19 103 LEU A N 1
ATOM 830 C CA . LEU A 1 103 ? 17.229 3.644 -16.115 1.00 97.19 103 LEU A CA 1
ATOM 831 C C . LEU A 1 103 ? 17.137 4.145 -17.567 1.00 97.19 103 LEU A C 1
ATOM 833 O O . LEU A 1 103 ? 17.905 3.696 -18.420 1.00 97.19 103 LEU A O 1
ATOM 837 N N . GLU A 1 104 ? 16.271 5.125 -17.839 1.00 96.94 104 GLU A N 1
ATOM 838 C CA . GLU A 1 104 ? 16.215 5.836 -19.122 1.00 96.94 104 GLU A CA 1
ATOM 839 C C . GLU A 1 104 ? 17.539 6.557 -19.420 1.00 96.94 104 GLU A C 1
ATOM 841 O O . GLU A 1 104 ? 18.059 6.463 -20.532 1.00 96.94 104 GLU A O 1
ATOM 846 N N . GLN A 1 105 ? 18.145 7.213 -18.421 1.00 97.38 105 GLN A N 1
ATOM 847 C CA . GLN A 1 105 ? 19.469 7.842 -18.559 1.00 97.38 105 GLN A CA 1
ATOM 848 C C . GLN A 1 105 ? 20.575 6.819 -18.854 1.00 97.38 105 GLN A C 1
ATOM 850 O O . GLN A 1 105 ? 21.550 7.138 -19.536 1.00 97.38 105 GLN A O 1
ATOM 855 N N . CYS A 1 106 ? 20.409 5.577 -18.400 1.00 96.69 106 CYS A N 1
ATOM 856 C CA . CYS A 1 106 ? 21.292 4.460 -18.729 1.00 96.69 106 CYS A CA 1
ATOM 857 C C . CYS A 1 106 ? 21.020 3.842 -20.114 1.00 96.69 106 CYS A C 1
ATOM 859 O O . CYS A 1 106 ? 21.643 2.838 -20.455 1.00 96.69 106 CYS A O 1
ATOM 861 N N . SER A 1 107 ? 20.131 4.430 -20.926 1.00 96.19 107 SER A N 1
ATOM 862 C CA . SER A 1 107 ? 19.748 3.926 -22.256 1.00 96.19 107 SER A CA 1
ATOM 863 C C . SER A 1 107 ? 19.148 2.513 -22.237 1.00 96.19 107 SER A C 1
ATOM 865 O O . SER A 1 107 ? 19.294 1.754 -23.196 1.00 96.19 107 SER A O 1
ATOM 867 N N . ILE A 1 108 ? 18.471 2.146 -21.146 1.00 96.81 108 ILE A N 1
ATOM 868 C CA . ILE A 1 108 ? 17.742 0.878 -21.044 1.00 96.81 108 ILE A CA 1
ATOM 869 C C . ILE A 1 108 ? 16.405 1.020 -21.783 1.00 96.81 108 ILE A C 1
ATOM 871 O O . ILE A 1 108 ? 15.747 2.057 -21.724 1.00 96.81 108 ILE A O 1
ATOM 875 N N . SER A 1 109 ? 15.996 -0.022 -22.508 1.00 96.88 109 SER A N 1
ATOM 876 C CA . SER A 1 109 ? 14.723 -0.032 -23.235 1.00 96.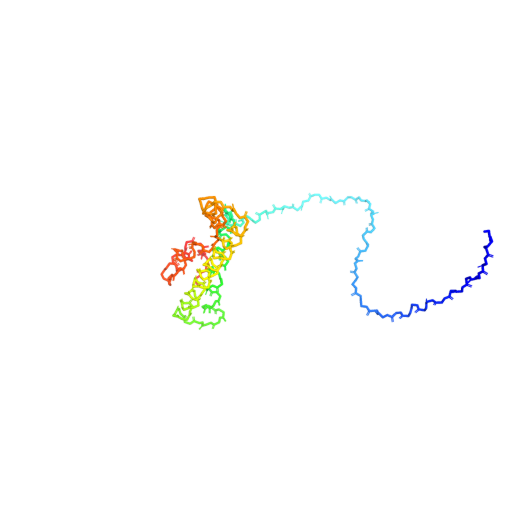88 109 SER A CA 1
ATOM 877 C C . SER A 1 109 ? 13.524 0.016 -22.288 1.00 96.88 109 SER A C 1
ATOM 879 O O . SER A 1 109 ? 13.527 -0.680 -21.273 1.00 96.88 109 SER A O 1
ATOM 881 N N . ALA A 1 110 ? 12.467 0.731 -22.677 1.00 94.12 110 ALA A N 1
ATOM 882 C CA . ALA A 1 110 ? 11.246 0.890 -21.883 1.00 94.12 110 ALA A CA 1
ATOM 883 C C . ALA A 1 110 ? 10.625 -0.439 -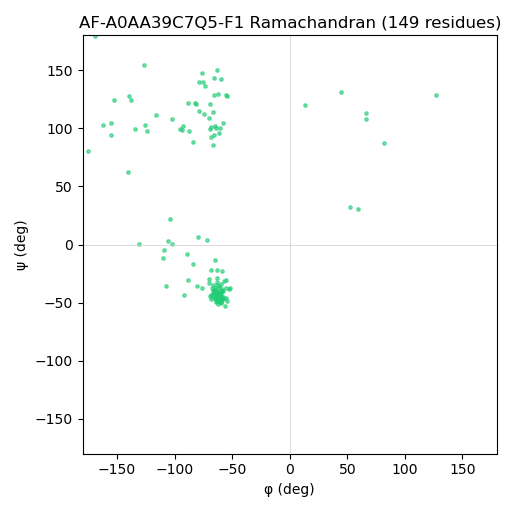21.408 1.00 94.12 110 ALA A C 1
ATOM 885 O O . ALA A 1 110 ? 10.176 -0.520 -20.267 1.00 94.12 110 ALA A O 1
ATOM 886 N N . ASP A 1 111 ? 10.654 -1.487 -22.238 1.00 95.94 111 ASP A N 1
ATOM 887 C CA . ASP A 1 111 ? 10.131 -2.811 -21.870 1.00 95.94 111 ASP A CA 1
ATOM 888 C C . ASP A 1 111 ? 10.900 -3.413 -20.681 1.00 95.94 111 ASP A C 1
ATOM 890 O O . ASP A 1 111 ? 10.307 -3.824 -19.690 1.00 95.94 111 ASP A O 1
ATOM 894 N N . VAL A 1 112 ? 12.234 -3.353 -20.722 1.00 96.62 112 VAL A N 1
ATOM 895 C CA . VAL A 1 112 ? 13.102 -3.826 -19.629 1.00 96.62 112 VAL A CA 1
ATOM 896 C C . VAL A 1 112 ? 12.955 -2.956 -18.377 1.00 96.62 112 VAL A C 1
ATOM 898 O O . VAL A 1 112 ? 12.971 -3.475 -17.264 1.00 96.62 112 VAL A O 1
ATOM 901 N N . ILE A 1 113 ? 12.787 -1.638 -18.530 1.00 96.81 113 ILE A N 1
ATOM 902 C CA . ILE A 1 113 ? 12.527 -0.731 -17.397 1.00 96.81 113 ILE A CA 1
ATOM 903 C C . ILE A 1 113 ? 11.243 -1.138 -16.677 1.00 96.81 113 ILE A C 1
ATOM 905 O O . ILE A 1 113 ? 11.222 -1.212 -15.447 1.00 96.81 113 ILE A O 1
ATOM 909 N N . LYS A 1 114 ? 10.186 -1.430 -17.439 1.00 95.00 114 LYS A N 1
ATOM 910 C CA . LYS A 1 114 ? 8.913 -1.887 -16.893 1.00 95.00 114 LYS A CA 1
ATOM 911 C C . LYS A 1 114 ? 9.076 -3.200 -16.126 1.00 95.00 114 LYS A C 1
ATOM 913 O O . LYS A 1 114 ? 8.643 -3.266 -14.980 1.00 95.00 114 LYS A O 1
ATOM 918 N N . ASP A 1 115 ? 9.762 -4.185 -16.704 1.00 96.00 115 ASP A N 1
ATOM 919 C CA . ASP A 1 115 ? 10.005 -5.474 -16.044 1.00 96.00 115 ASP A CA 1
ATOM 920 C C . ASP A 1 115 ? 10.785 -5.308 -14.727 1.00 96.00 115 ASP A C 1
ATOM 922 O O . ASP A 1 115 ? 10.447 -5.924 -13.715 1.00 96.00 115 ASP A O 1
ATOM 926 N N . ILE A 1 116 ? 11.796 -4.428 -14.703 1.00 94.69 116 ILE A N 1
ATOM 927 C CA . ILE A 1 116 ? 12.565 -4.114 -13.488 1.00 94.69 116 ILE A CA 1
ATOM 928 C C . ILE A 1 116 ? 11.667 -3.484 -12.416 1.00 94.69 116 ILE A C 1
ATOM 930 O O . ILE A 1 116 ? 11.762 -3.843 -11.239 1.00 94.69 116 ILE A O 1
ATOM 934 N N . ILE A 1 117 ? 10.811 -2.536 -12.800 1.00 94.00 117 ILE A N 1
ATOM 935 C CA . ILE A 1 117 ? 9.891 -1.863 -11.876 1.00 94.00 117 ILE A CA 1
ATOM 936 C C . ILE A 1 117 ? 8.880 -2.852 -11.300 1.00 94.00 117 ILE A C 1
ATOM 938 O O . ILE A 1 117 ? 8.681 -2.871 -10.085 1.00 94.00 117 ILE A O 1
ATOM 942 N N . ASP A 1 118 ? 8.274 -3.679 -12.150 1.00 91.81 118 ASP A N 1
ATOM 943 C CA . ASP A 1 118 ? 7.274 -4.659 -11.735 1.00 91.81 118 ASP A CA 1
ATOM 944 C C . ASP A 1 118 ? 7.901 -5.686 -10.774 1.00 91.81 118 ASP A C 1
ATOM 946 O O . ASP A 1 118 ? 7.373 -5.906 -9.680 1.00 91.81 118 ASP A O 1
ATOM 950 N N . ALA A 1 119 ? 9.093 -6.208 -11.090 1.00 91.38 119 ALA A N 1
ATOM 951 C CA . ALA A 1 119 ? 9.834 -7.119 -10.212 1.00 91.38 119 ALA A CA 1
ATOM 952 C C . ALA A 1 119 ? 10.243 -6.472 -8.874 1.00 91.38 119 ALA A C 1
ATOM 954 O O . ALA A 1 119 ? 10.234 -7.121 -7.826 1.00 91.38 119 ALA A O 1
ATOM 955 N N . SER A 1 120 ? 10.571 -5.176 -8.880 1.00 87.75 120 SER A N 1
ATOM 956 C CA . SER A 1 120 ? 10.944 -4.437 -7.664 1.00 87.75 120 SER A CA 1
ATOM 957 C C . SER A 1 120 ? 9.770 -4.241 -6.698 1.00 87.75 120 SER A C 1
ATOM 959 O O . SER A 1 120 ? 9.982 -4.009 -5.507 1.00 87.75 120 SER A O 1
ATOM 961 N N . LEU A 1 121 ? 8.534 -4.324 -7.194 1.00 87.38 121 LEU A N 1
ATOM 962 C CA . LEU A 1 121 ? 7.315 -4.051 -6.430 1.00 87.38 121 LEU A CA 1
ATOM 963 C C . LEU A 1 121 ? 6.473 -5.298 -6.139 1.00 87.38 121 LEU A C 1
ATOM 965 O O . LEU A 1 121 ? 5.578 -5.237 -5.294 1.00 87.38 121 LEU A O 1
ATOM 969 N N . GLU A 1 122 ? 6.777 -6.424 -6.787 1.00 83.00 122 GLU A N 1
ATOM 970 C CA . GLU A 1 122 ? 6.058 -7.697 -6.658 1.00 83.00 122 GLU A CA 1
ATOM 971 C C . GLU A 1 122 ? 5.917 -8.155 -5.194 1.00 83.00 122 GLU A C 1
ATOM 973 O O . GLU A 1 122 ? 4.856 -8.616 -4.779 1.00 83.00 122 GLU A O 1
ATOM 978 N N . ASN A 1 123 ? 6.955 -7.939 -4.379 1.00 77.00 123 ASN A N 1
ATOM 979 C CA . ASN A 1 123 ? 7.005 -8.364 -2.974 1.00 77.00 123 ASN A CA 1
ATOM 980 C C . ASN A 1 123 ? 6.792 -7.225 -1.968 1.00 77.00 123 ASN A C 1
ATOM 982 O O . ASN A 1 123 ? 7.217 -7.313 -0.811 1.00 77.00 123 ASN A O 1
ATOM 986 N N . ASN A 1 124 ? 6.157 -6.132 -2.386 1.00 82.06 124 ASN A N 1
ATOM 987 C CA . ASN A 1 124 ? 5.889 -5.024 -1.486 1.00 82.06 124 ASN A CA 1
ATOM 988 C C . ASN A 1 124 ? 4.882 -5.434 -0.392 1.00 82.06 124 ASN A C 1
ATOM 990 O O . ASN A 1 124 ? 3.700 -5.678 -0.647 1.00 82.06 124 ASN A O 1
ATOM 994 N N . LEU A 1 125 ? 5.366 -5.465 0.854 1.00 82.88 125 LEU A N 1
ATOM 995 C CA . LEU A 1 125 ? 4.617 -5.883 2.046 1.00 82.88 125 LEU A CA 1
ATOM 996 C C . LEU A 1 125 ? 3.352 -5.042 2.291 1.00 82.88 125 LEU A C 1
ATOM 998 O O . LEU A 1 125 ? 2.414 -5.496 2.949 1.00 82.88 125 LEU A O 1
ATOM 1002 N N . PHE A 1 126 ? 3.309 -3.821 1.760 1.00 83.25 126 PHE A N 1
ATOM 1003 C CA . PHE A 1 126 ? 2.207 -2.893 1.968 1.00 83.25 126 PHE A CA 1
ATOM 1004 C C . PHE A 1 126 ? 1.026 -3.115 1.009 1.00 83.25 126 PHE A C 1
ATOM 1006 O O . PHE A 1 126 ? -0.085 -2.682 1.322 1.00 83.25 126 PHE A O 1
ATOM 1013 N N . ASN A 1 127 ? 1.211 -3.851 -0.095 1.00 79.62 127 ASN A N 1
ATOM 1014 C CA . ASN A 1 127 ? 0.163 -4.096 -1.101 1.00 79.62 127 ASN A CA 1
ATOM 1015 C C . ASN A 1 127 ? -1.097 -4.743 -0.502 1.00 79.62 127 ASN A C 1
ATOM 1017 O O . ASN A 1 127 ? -2.221 -4.498 -0.942 1.00 79.62 127 ASN A O 1
ATOM 1021 N N . ASN A 1 128 ? -0.925 -5.549 0.546 1.00 81.06 128 ASN A N 1
ATOM 1022 C CA . ASN A 1 128 ? -2.017 -6.285 1.174 1.00 81.06 128 ASN A CA 1
ATOM 1023 C C . ASN A 1 128 ? -2.727 -5.510 2.291 1.00 81.06 128 ASN A C 1
ATOM 1025 O O . ASN A 1 128 ? -3.766 -5.973 2.771 1.00 81.06 128 ASN A O 1
ATOM 1029 N N . ILE A 1 129 ? -2.220 -4.341 2.707 1.00 84.81 129 ILE A N 1
ATOM 1030 C CA . ILE A 1 129 ? -2.803 -3.571 3.818 1.00 84.81 129 ILE A CA 1
ATOM 1031 C C . ILE A 1 129 ? -4.223 -3.153 3.481 1.00 84.81 129 ILE A C 1
ATOM 1033 O O . ILE A 1 129 ? -5.130 -3.419 4.262 1.00 84.81 129 ILE A O 1
ATOM 1037 N N . GLU A 1 130 ? -4.445 -2.548 2.318 1.00 83.25 130 GLU A N 1
ATOM 1038 C CA . GLU A 1 130 ? -5.769 -2.041 1.955 1.00 83.25 130 GLU A CA 1
ATOM 1039 C C . GLU A 1 130 ? -6.802 -3.179 1.911 1.00 83.25 130 GLU A C 1
ATOM 1041 O O . GLU A 1 130 ? -7.905 -3.088 2.463 1.00 83.25 130 GLU A O 1
ATOM 1046 N N . ASN A 1 131 ? -6.400 -4.320 1.350 1.00 85.06 131 ASN A N 1
ATOM 1047 C CA . ASN A 1 131 ? -7.238 -5.508 1.221 1.00 85.06 131 ASN A CA 1
ATOM 1048 C C . ASN A 1 131 ? -7.527 -6.204 2.558 1.00 85.06 131 ASN A C 1
ATOM 1050 O O . ASN A 1 131 ? -8.604 -6.780 2.718 1.00 85.06 131 ASN A O 1
ATOM 1054 N N . THR A 1 132 ? -6.615 -6.110 3.528 1.00 86.31 132 THR A N 1
ATOM 1055 C CA . THR A 1 132 ? -6.674 -6.897 4.772 1.00 86.31 132 THR A CA 1
ATOM 1056 C C . THR A 1 132 ? -7.057 -6.068 5.997 1.00 86.31 132 THR A C 1
ATOM 1058 O O . THR A 1 132 ? -7.772 -6.543 6.872 1.00 86.31 132 THR A O 1
ATOM 1061 N N . LEU A 1 133 ? -6.611 -4.816 6.058 1.00 88.56 133 LEU A N 1
ATOM 1062 C CA . LEU A 1 133 ? -6.716 -3.907 7.203 1.00 88.56 133 LEU A CA 1
ATOM 1063 C C . LEU A 1 133 ? -7.268 -2.516 6.821 1.00 88.56 133 LEU A C 1
ATOM 1065 O O . LEU A 1 133 ? -7.427 -1.659 7.694 1.00 88.56 133 LEU A O 1
ATOM 1069 N N . GLY A 1 134 ? -7.593 -2.282 5.544 1.00 84.31 134 GLY A N 1
ATOM 1070 C CA . GLY A 1 134 ? -7.989 -0.962 5.034 1.00 84.31 134 GLY A CA 1
ATOM 1071 C C . GLY A 1 134 ? -9.280 -0.402 5.633 1.00 84.31 134 GLY A C 1
ATOM 1072 O O . GLY A 1 134 ? -9.466 0.807 5.670 1.00 84.31 134 GLY A O 1
ATOM 1073 N N . THR A 1 135 ? -10.162 -1.238 6.189 1.00 87.44 135 THR A N 1
ATOM 1074 C CA . THR A 1 135 ? -11.415 -0.784 6.818 1.00 87.44 135 THR A CA 1
ATOM 1075 C C . THR A 1 135 ? -11.565 -1.305 8.239 1.00 87.44 135 THR A C 1
ATOM 1077 O O . THR A 1 135 ? -11.057 -2.376 8.572 1.00 87.44 135 THR A O 1
ATOM 1080 N N . SER A 1 136 ? -12.328 -0.596 9.077 1.00 86.75 136 SER A N 1
ATOM 1081 C CA . SER A 1 136 ? -12.631 -1.039 10.447 1.00 86.75 136 SER A CA 1
ATOM 1082 C C . SER A 1 136 ? -13.254 -2.436 10.483 1.00 86.75 136 SER A C 1
ATOM 1084 O O . SER A 1 136 ? -12.918 -3.235 11.351 1.00 86.75 136 SER A O 1
ATOM 1086 N N . PHE A 1 137 ? -14.111 -2.759 9.509 1.00 88.56 137 PHE A N 1
ATOM 1087 C CA . PHE A 1 137 ? -14.682 -4.099 9.362 1.00 88.56 137 PHE A CA 1
ATOM 1088 C C . PHE A 1 137 ? -13.604 -5.154 9.075 1.00 88.56 137 PHE A C 1
ATOM 1090 O O . PHE A 1 137 ? -13.558 -6.188 9.738 1.00 88.56 137 PHE A O 1
ATOM 1097 N N . ARG A 1 138 ? -12.711 -4.884 8.115 1.00 89.94 138 ARG A N 1
ATOM 1098 C CA . ARG A 1 138 ? -11.624 -5.800 7.745 1.00 89.94 138 ARG A CA 1
ATOM 1099 C C . ARG A 1 138 ? -10.640 -6.010 8.895 1.00 89.94 138 ARG A C 1
ATOM 1101 O O . ARG A 1 138 ? -10.316 -7.155 9.186 1.00 89.94 138 ARG A O 1
ATOM 1108 N N . ARG A 1 139 ? -10.259 -4.941 9.606 1.00 89.62 139 ARG A N 1
ATOM 1109 C CA . ARG A 1 139 ? -9.418 -5.032 10.812 1.00 89.62 139 ARG A CA 1
ATOM 1110 C C . ARG A 1 139 ? -10.067 -5.888 11.889 1.00 89.62 139 ARG A C 1
ATOM 1112 O O . ARG A 1 139 ? -9.416 -6.795 12.385 1.00 89.62 139 ARG A O 1
ATOM 1119 N N . ARG A 1 140 ? -11.353 -5.672 12.188 1.00 87.12 140 ARG A N 1
ATOM 1120 C CA . ARG A 1 140 ? -12.081 -6.485 13.174 1.00 87.12 140 ARG A CA 1
ATOM 1121 C C . ARG A 1 140 ? -12.105 -7.964 12.795 1.00 87.12 140 ARG A C 1
ATOM 1123 O O . ARG A 1 140 ? -11.718 -8.799 13.598 1.00 87.12 140 ARG A O 1
ATOM 1130 N N . ASN A 1 141 ? -12.465 -8.278 11.552 1.00 89.44 141 ASN A N 1
ATOM 1131 C CA . ASN A 1 141 ? -12.467 -9.654 11.050 1.00 89.44 141 ASN A CA 1
ATOM 1132 C C . ASN A 1 141 ? -11.059 -10.280 11.070 1.00 89.44 141 ASN A C 1
ATOM 1134 O O . ASN A 1 141 ? -10.901 -11.463 11.363 1.00 89.44 141 ASN A O 1
ATOM 1138 N N . PHE A 1 142 ? -10.020 -9.496 10.765 1.00 90.12 142 PHE A N 1
ATOM 1139 C CA . PHE A 1 142 ? -8.636 -9.941 10.893 1.00 90.12 142 PHE A CA 1
ATOM 1140 C C . PHE A 1 142 ? -8.288 -10.230 12.355 1.00 90.12 142 PHE A C 1
ATOM 1142 O O . PHE A 1 142 ? -7.664 -11.253 12.627 1.00 90.12 142 PHE A O 1
ATOM 1149 N N . PHE A 1 143 ? -8.717 -9.378 13.289 1.00 88.56 143 PHE A N 1
ATOM 1150 C CA . PHE A 1 143 ? -8.469 -9.556 14.714 1.00 88.56 143 PHE A CA 1
ATOM 1151 C C . PHE A 1 143 ? -9.159 -10.786 15.288 1.00 88.56 143 PHE A C 1
ATOM 1153 O O . PHE A 1 143 ? -8.498 -11.586 15.934 1.00 88.56 143 PHE A O 1
ATOM 1160 N N . GLU A 1 144 ? -10.438 -10.997 14.994 1.00 86.50 144 GLU A N 1
ATOM 1161 C CA . GLU A 1 144 ? -11.182 -12.171 15.470 1.00 86.50 144 GLU A CA 1
ATOM 1162 C C . GLU A 1 144 ? -10.536 -13.485 15.003 1.00 86.50 144 GLU A C 1
ATOM 1164 O O . GLU A 1 144 ? -10.448 -14.452 15.756 1.00 86.50 144 GLU A O 1
ATOM 1169 N N . LYS A 1 145 ? -10.029 -13.513 13.765 1.00 86.62 145 LYS A N 1
ATOM 1170 C CA . LYS A 1 145 ? -9.368 -14.696 13.195 1.00 86.62 145 LYS A CA 1
ATOM 1171 C C . LYS A 1 145 ? -7.958 -14.917 13.724 1.00 86.62 145 LYS A C 1
ATOM 1173 O O . LYS A 1 145 ? -7.538 -16.061 13.869 1.00 86.62 145 LYS A O 1
ATOM 1178 N N . ASN A 1 146 ? -7.215 -13.834 13.937 1.00 84.38 146 ASN A N 1
ATOM 1179 C CA . ASN A 1 146 ? -5.785 -13.899 14.208 1.00 84.38 146 ASN A CA 1
ATOM 1180 C C . ASN A 1 146 ? -5.421 -13.544 15.645 1.00 84.38 146 ASN A C 1
ATOM 1182 O O . ASN A 1 146 ? -4.256 -13.671 15.960 1.00 84.38 146 ASN A O 1
ATOM 1186 N N . PHE A 1 147 ? -6.338 -13.125 16.515 1.00 82.88 147 PHE A N 1
ATOM 1187 C CA . PHE A 1 147 ? -6.095 -12.853 17.939 1.00 82.88 147 PHE A CA 1
ATOM 1188 C C . PHE A 1 147 ? -7.275 -13.349 18.795 1.00 82.88 147 PHE A C 1
ATOM 1190 O O 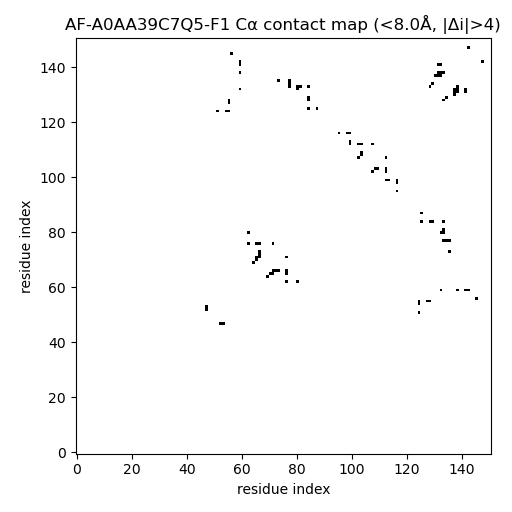. PHE A 1 147 ? -7.921 -12.556 19.476 1.00 82.88 147 PHE A O 1
ATOM 1197 N N . PRO A 1 148 ? -7.559 -14.665 18.806 1.00 76.25 148 PRO A N 1
ATOM 1198 C CA . PRO A 1 148 ? -8.771 -15.225 19.420 1.00 76.25 148 PRO A CA 1
ATOM 1199 C C . PRO A 1 148 ? -8.861 -15.044 20.944 1.00 76.25 148 PRO A C 1
ATOM 1201 O O . PRO A 1 148 ? -9.916 -15.264 21.528 1.00 76.25 148 PRO A O 1
ATOM 1204 N N . TYR A 1 149 ? -7.760 -14.668 21.597 1.00 75.81 149 TYR A N 1
ATOM 1205 C CA . TYR A 1 149 ? -7.687 -14.451 23.045 1.00 75.81 149 TYR A CA 1
ATOM 1206 C C . TYR A 1 149 ? -7.705 -12.970 23.442 1.00 75.81 149 TYR A C 1
ATOM 1208 O O . TYR A 1 149 ? -7.608 -12.652 24.626 1.00 75.81 149 TYR A O 1
ATOM 1216 N N . VAL A 1 150 ? -7.791 -12.063 22.468 1.00 64.69 150 VAL A N 1
ATOM 1217 C CA . VAL A 1 150 ? -7.949 -10.630 22.708 1.00 64.69 150 VAL A CA 1
ATOM 1218 C C . VAL A 1 150 ? -9.448 -10.334 22.669 1.00 64.69 150 VAL A C 1
ATOM 1220 O O . VAL A 1 150 ? -10.023 -10.231 21.588 1.00 64.69 150 VAL A O 1
ATOM 1223 N N . ASN A 1 151 ? -10.059 -10.255 23.855 1.00 49.28 151 ASN A N 1
ATOM 1224 C CA . ASN A 1 151 ? -11.449 -9.834 24.068 1.00 49.28 151 ASN A CA 1
ATOM 1225 C C . ASN A 1 151 ? -11.520 -8.354 24.440 1.00 49.28 151 ASN A C 1
ATOM 1227 O O . ASN A 1 151 ? -10.720 -7.945 25.315 1.00 49.28 151 ASN A O 1
#